Protein AF-A0A1H3FNJ7-F1 (afdb_monomer)

Foldseek 3Di:
DFDDDDDDPVNVVVLVVQLVVCCVVPNNVVSVVVSVVVVVVCNVCRVVVPPDDDPPVCPPPPDDD

Organism: NCBI:txid762486

Mean predicted aligned error: 4.19 Å

InterPro domains:
  IPR035093 Toxin-antitoxin system, RelE/ParE toxin domain superfamily [G3DSA:3.30.2310.20] (2-64)

Solvent-accessible surface area (backbone atoms only — not comparable to full-atom values): 4059 Å² total; per-residue (Å²): 133,78,57,82,89,81,80,54,71,66,59,53,51,53,46,48,51,53,28,53,52,30,37,77,76,74,28,62,66,57,13,49,51,51,44,53,46,58,60,56,57,56,61,52,39,35,82,42,72,75,74,65,79,83,60,75,94,53,69,86,50,92,69,78,133

Sequence (65 aa):
MELKIYWTDFSKKELQYIFEYYKENASIKVAKNLTIGIAKETFKLKKQPEIGQIEELLIDRPNEF

Radius of gyration: 14.53 Å; Cα contacts (8 Å, |Δi|>4): 34; chains: 1; bounding box: 37×22×39 Å

pLDDT: mean 92.83, std 9.35, range [56.56, 98.81]

Secondary structure (DSSP, 8-state):
-PPPP---HHHHHHHHHHHHHHHHHT-HHHHHHHHHHHHHHGGGGGT-TT-SPP-GGGTT-S---

Structure (mmCIF, N/CA/C/O backbone):
data_AF-A0A1H3FNJ7-F1
#
_entry.id   AF-A0A1H3FNJ7-F1
#
loop_
_atom_site.group_PDB
_atom_site.id
_atom_site.type_symbol
_atom_site.label_atom_id
_atom_site.label_alt_id
_atom_site.label_comp_id
_atom_site.label_asym_id
_atom_site.label_entity_id
_atom_site.label_seq_id
_atom_site.pdbx_PDB_ins_code
_atom_site.Cartn_x
_atom_site.Cartn_y
_atom_site.Cartn_z
_atom_site.occupancy
_atom_site.B_iso_or_equiv
_atom_site.auth_seq_id
_atom_site.auth_comp_id
_atom_site.auth_asym_id
_atom_site.auth_atom_id
_atom_site.pdbx_PDB_model_num
ATOM 1 N N . MET A 1 1 ? 18.986 -8.713 -8.344 1.00 66.81 1 MET A N 1
ATOM 2 C CA . MET A 1 1 ? 18.901 -7.291 -7.946 1.00 66.81 1 MET A CA 1
ATOM 3 C C . MET A 1 1 ? 17.534 -7.068 -7.329 1.00 66.81 1 MET A C 1
ATOM 5 O O . MET A 1 1 ? 16.569 -7.555 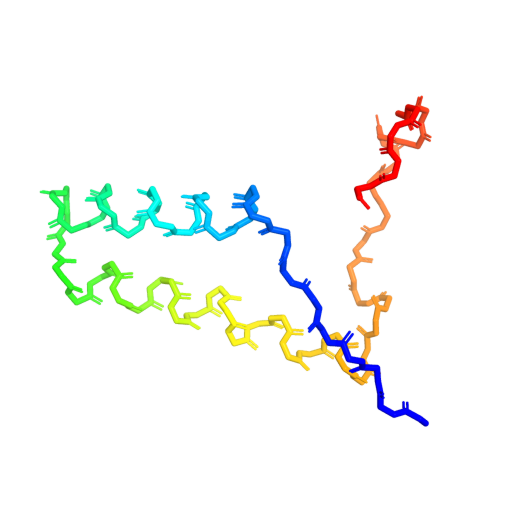-7.897 1.00 66.81 1 MET A O 1
ATOM 9 N N . GLU A 1 2 ? 17.448 -6.429 -6.162 1.00 77.62 2 GLU A N 1
ATOM 10 C CA . GLU A 1 2 ? 16.158 -6.066 -5.553 1.00 77.62 2 GLU A CA 1
ATOM 11 C C . GLU A 1 2 ? 15.730 -4.702 -6.106 1.00 77.62 2 GLU A C 1
ATOM 13 O O . GLU A 1 2 ? 16.504 -3.745 -6.049 1.00 77.62 2 GLU A O 1
ATOM 18 N N . LEU A 1 3 ? 14.525 -4.616 -6.673 1.00 88.06 3 LEU A N 1
ATOM 19 C CA . LEU A 1 3 ? 13.987 -3.350 -7.169 1.00 88.06 3 LEU A CA 1
ATOM 20 C C . LEU A 1 3 ? 13.496 -2.484 -6.006 1.00 88.06 3 LEU A C 1
ATOM 22 O O . LEU A 1 3 ? 12.946 -2.977 -5.015 1.00 88.06 3 LEU A O 1
ATOM 26 N N . LYS A 1 4 ? 13.682 -1.169 -6.133 1.00 91.56 4 LYS A N 1
ATOM 27 C CA . LYS A 1 4 ? 13.204 -0.197 -5.150 1.00 91.56 4 LYS A CA 1
ATOM 28 C C . LYS A 1 4 ? 11.822 0.312 -5.548 1.00 91.56 4 LYS A C 1
ATOM 30 O O . LYS A 1 4 ? 11.619 0.751 -6.672 1.00 91.56 4 LYS A O 1
ATOM 35 N N . ILE A 1 5 ? 10.899 0.284 -4.593 1.00 92.94 5 ILE A N 1
ATOM 36 C CA . ILE A 1 5 ? 9.528 0.765 -4.776 1.00 92.94 5 ILE A CA 1
ATOM 37 C C . ILE A 1 5 ? 9.486 2.272 -4.536 1.00 92.94 5 ILE A C 1
ATOM 39 O O . ILE A 1 5 ? 9.992 2.757 -3.520 1.00 92.94 5 ILE A O 1
ATOM 43 N N . TYR A 1 6 ? 8.832 2.987 -5.447 1.00 93.50 6 TYR A N 1
ATOM 44 C CA . TYR A 1 6 ? 8.529 4.406 -5.327 1.00 93.50 6 TYR A CA 1
ATOM 45 C C . TYR A 1 6 ? 7.017 4.612 -5.369 1.00 93.50 6 TYR A C 1
ATOM 47 O O . TYR A 1 6 ? 6.309 3.930 -6.102 1.00 93.50 6 TYR A O 1
ATOM 55 N N . TRP A 1 7 ? 6.534 5.552 -4.561 1.00 95.25 7 TRP A N 1
ATOM 56 C CA . TRP A 1 7 ? 5.136 5.968 -4.546 1.00 95.25 7 TRP A CA 1
ATOM 57 C C . TRP A 1 7 ? 5.052 7.401 -5.046 1.00 95.25 7 TRP A C 1
ATOM 59 O O . TRP A 1 7 ? 5.685 8.288 -4.460 1.00 95.25 7 TRP A O 1
ATOM 69 N N . THR A 1 8 ? 4.258 7.624 -6.089 1.00 95.56 8 THR A N 1
ATOM 70 C CA . THR A 1 8 ? 3.916 8.974 -6.542 1.00 95.56 8 THR A CA 1
ATOM 71 C C . THR A 1 8 ? 3.075 9.677 -5.479 1.00 95.56 8 THR A C 1
ATOM 73 O O . THR A 1 8 ? 2.438 9.040 -4.631 1.00 95.56 8 THR A O 1
ATOM 76 N N . ASP A 1 9 ? 3.057 11.007 -5.506 1.00 96.12 9 ASP A N 1
ATOM 77 C CA . ASP A 1 9 ? 2.227 11.770 -4.570 1.00 96.12 9 ASP A CA 1
ATOM 78 C C . ASP A 1 9 ? 0.733 11.536 -4.814 1.00 96.12 9 ASP A C 1
ATOM 80 O O . ASP A 1 9 ? -0.047 11.523 -3.861 1.00 96.12 9 ASP A O 1
ATOM 84 N N . PHE A 1 10 ? 0.354 11.235 -6.062 1.00 95.0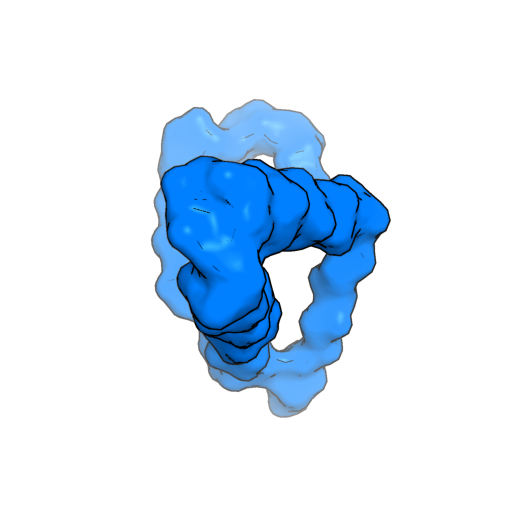0 10 PHE A N 1
ATOM 85 C CA . PHE A 1 10 ? -0.983 10.760 -6.406 1.00 95.00 10 PHE A CA 1
ATOM 86 C C . PHE A 1 10 ? -1.334 9.482 -5.632 1.00 95.00 10 PHE A C 1
ATOM 88 O O . PHE A 1 10 ? -2.293 9.481 -4.866 1.00 95.00 10 PHE A O 1
ATOM 95 N N . SER A 1 11 ? -0.516 8.427 -5.719 1.00 96.19 11 SER A N 1
ATOM 96 C CA . SER A 1 11 ? -0.809 7.153 -5.046 1.00 96.19 11 SER A CA 1
ATOM 97 C C . SER A 1 11 ? -0.860 7.279 -3.519 1.00 96.19 11 SER A C 1
ATOM 99 O O . SER A 1 11 ? -1.669 6.619 -2.867 1.00 96.19 11 SER A O 1
ATOM 101 N N . LYS A 1 12 ? -0.027 8.145 -2.922 1.00 97.62 12 LYS A N 1
ATOM 102 C CA . LYS A 1 12 ? -0.092 8.432 -1.476 1.00 97.62 12 LYS A CA 1
ATOM 103 C C . LYS A 1 12 ? -1.407 9.118 -1.100 1.00 97.62 12 LYS A C 1
ATOM 105 O O . LYS A 1 12 ? -2.005 8.770 -0.084 1.00 97.62 12 LYS A O 1
ATOM 110 N N . LYS A 1 13 ? -1.854 10.077 -1.916 1.00 98.31 13 LYS A N 1
ATOM 111 C C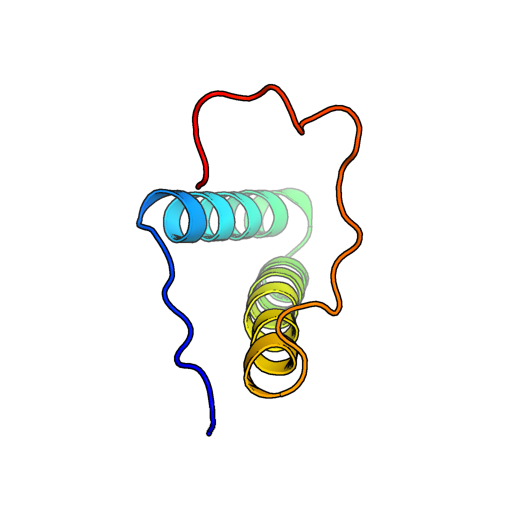A . LYS A 1 13 ? -3.111 10.804 -1.716 1.00 98.31 13 LYS A CA 1
ATOM 112 C C . LYS A 1 13 ? -4.324 9.879 -1.838 1.00 98.31 13 LYS A C 1
ATOM 114 O O . LYS A 1 13 ? -5.200 9.934 -0.981 1.00 98.31 13 LYS A O 1
ATOM 119 N N . GLU A 1 14 ? -4.327 8.972 -2.811 1.00 98.19 14 GLU A N 1
ATOM 120 C CA . GLU A 1 14 ? -5.375 7.952 -2.940 1.00 98.19 14 GLU A CA 1
ATOM 121 C C . GLU A 1 14 ? -5.423 7.024 -1.716 1.00 98.19 14 GLU A C 1
ATOM 123 O O . GLU A 1 14 ? -6.498 6.744 -1.183 1.00 98.19 14 GLU A O 1
ATOM 128 N N . LEU A 1 15 ? -4.266 6.611 -1.180 1.00 98.12 15 LEU A N 1
ATOM 129 C CA . LEU A 1 15 ? -4.223 5.797 0.039 1.00 98.12 15 LEU A CA 1
ATOM 130 C C . LEU A 1 15 ? -4.767 6.553 1.267 1.00 98.12 15 LEU A C 1
ATOM 132 O O . LEU A 1 15 ? -5.451 5.956 2.100 1.00 98.12 15 LEU A O 1
ATOM 136 N N . GLN A 1 16 ? -4.512 7.865 1.363 1.00 98.50 16 GLN A N 1
ATOM 137 C CA . GLN A 1 16 ? -5.113 8.729 2.385 1.00 98.50 16 GLN A CA 1
ATOM 138 C C . GLN A 1 16 ? -6.640 8.794 2.227 1.00 98.50 16 GLN A C 1
ATOM 140 O O . GLN A 1 16 ? -7.356 8.687 3.220 1.00 98.50 16 GLN A O 1
ATOM 145 N N . TYR A 1 17 ? -7.155 8.925 1.002 1.00 98.69 17 TYR A N 1
ATOM 146 C CA . TYR A 1 17 ? -8.599 8.947 0.754 1.00 98.69 17 TYR A CA 1
ATOM 147 C C . TYR A 1 17 ? -9.282 7.631 1.117 1.00 98.69 17 TYR A C 1
ATOM 149 O O . TYR A 1 17 ? -10.331 7.652 1.764 1.00 98.69 17 TYR A O 1
ATOM 157 N N . ILE A 1 18 ? -8.659 6.492 0.801 1.00 98.62 18 ILE A N 1
ATOM 158 C CA . ILE A 1 18 ? -9.126 5.177 1.257 1.00 98.62 18 ILE A CA 1
ATOM 159 C C . ILE A 1 18 ? -9.176 5.139 2.790 1.00 98.62 18 ILE A C 1
ATOM 161 O O . ILE A 1 18 ? -10.176 4.701 3.362 1.00 98.62 18 ILE A O 1
ATOM 165 N N . PHE A 1 19 ? -8.129 5.619 3.470 1.00 98.75 19 PHE A N 1
ATOM 166 C CA . PHE A 1 19 ? -8.104 5.655 4.932 1.00 98.75 19 PHE A CA 1
ATOM 167 C C . PHE A 1 19 ? -9.260 6.477 5.508 1.00 98.75 19 PHE A C 1
ATOM 169 O O . PHE A 1 19 ? -10.012 5.957 6.330 1.00 98.75 19 PHE A O 1
ATOM 176 N N . GLU A 1 20 ? -9.415 7.735 5.082 1.00 98.81 20 GLU A N 1
ATOM 177 C CA . GLU A 1 20 ? -10.451 8.620 5.626 1.00 98.81 20 GLU A CA 1
ATOM 178 C C . GLU A 1 20 ? -11.851 8.068 5.355 1.00 98.81 20 GLU A C 1
ATOM 180 O O . GLU A 1 20 ? -12.669 8.009 6.270 1.00 98.81 20 GLU A O 1
ATOM 185 N N . TYR A 1 21 ? -12.111 7.559 4.146 1.00 98.81 21 TYR A N 1
ATOM 186 C CA . TYR A 1 21 ? -13.406 6.969 3.818 1.00 98.81 21 TYR A CA 1
ATOM 187 C C . TYR A 1 21 ? -13.772 5.826 4.773 1.00 98.81 21 TYR A C 1
ATOM 189 O O . TYR A 1 21 ? -14.845 5.844 5.377 1.00 98.81 21 TYR A O 1
ATOM 197 N N . TYR A 1 22 ? -12.884 4.847 4.961 1.00 98.75 22 TYR A N 1
ATOM 198 C CA . TYR A 1 22 ? -13.173 3.701 5.830 1.00 98.75 22 TYR A CA 1
ATOM 199 C C . TYR A 1 22 ? -13.111 4.038 7.321 1.00 98.75 22 TYR A C 1
ATOM 201 O O . TYR A 1 22 ? -13.710 3.322 8.129 1.00 98.75 22 TYR A O 1
ATOM 209 N N . LYS A 1 23 ? -12.411 5.112 7.704 1.00 98.62 23 LYS A N 1
ATOM 210 C CA . LYS A 1 23 ? -12.410 5.611 9.081 1.00 98.62 23 LYS A CA 1
ATOM 211 C C . LYS A 1 23 ? -13.805 6.105 9.457 1.00 98.62 23 LYS A C 1
ATOM 213 O O . LYS A 1 23 ? -14.285 5.725 10.521 1.00 98.62 23 LYS A O 1
ATOM 218 N N . GLU A 1 24 ? -14.437 6.874 8.569 1.00 98.62 24 GLU A N 1
ATOM 219 C CA . GLU A 1 24 ? -15.775 7.444 8.773 1.00 98.62 24 GLU A CA 1
ATOM 220 C C . GLU A 1 24 ? -16.899 6.419 8.539 1.00 98.62 24 GLU A C 1
ATOM 222 O O . GLU A 1 24 ? -17.859 6.369 9.301 1.00 98.62 24 GLU A O 1
ATOM 227 N N . ASN A 1 25 ? -16.782 5.563 7.516 1.00 98.62 25 ASN A N 1
ATOM 228 C CA . ASN A 1 25 ? -17.882 4.684 7.084 1.00 98.62 25 ASN A CA 1
ATOM 229 C C . ASN A 1 25 ? -17.841 3.264 7.676 1.00 98.62 25 ASN A C 1
ATOM 231 O O . ASN A 1 25 ? -18.797 2.510 7.509 1.00 98.62 25 ASN A O 1
ATOM 235 N N . ALA A 1 26 ? -16.749 2.861 8.336 1.00 98.31 26 ALA A N 1
ATOM 236 C CA . ALA A 1 26 ? -16.622 1.517 8.904 1.00 98.31 26 ALA A CA 1
ATOM 237 C C . ALA A 1 26 ? -15.997 1.523 10.303 1.00 98.31 26 ALA A C 1
ATOM 239 O O . ALA A 1 26 ? -16.679 1.299 11.298 1.00 98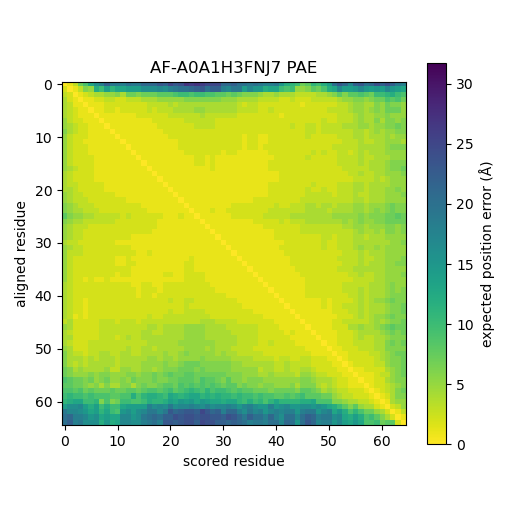.31 26 ALA A O 1
ATOM 240 N N . SER A 1 27 ? -14.680 1.713 10.393 1.00 98.56 27 SER A N 1
ATOM 241 C CA . SER A 1 27 ? -13.959 1.915 11.653 1.00 98.56 27 SER A CA 1
ATOM 242 C C .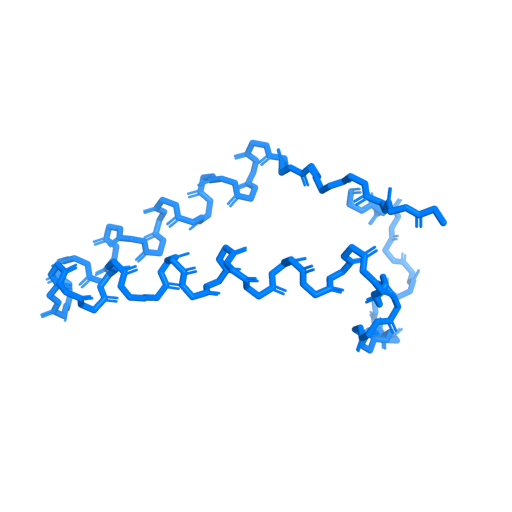 SER A 1 27 ? -12.495 2.240 11.380 1.00 98.56 27 SER A C 1
ATOM 244 O O . SER A 1 27 ? -11.911 1.811 10.381 1.00 98.56 27 SER A O 1
ATOM 246 N N . ILE A 1 28 ? -11.836 2.869 12.354 1.00 98.62 28 ILE A N 1
ATOM 247 C CA . ILE A 1 28 ? -10.385 3.088 12.312 1.00 98.62 28 ILE A CA 1
ATOM 248 C C . ILE A 1 28 ? -9.584 1.786 12.135 1.00 98.62 28 ILE A C 1
ATOM 250 O O . ILE A 1 28 ? -8.525 1.789 11.508 1.00 98.62 28 ILE A O 1
ATOM 254 N N . LYS A 1 29 ? -10.078 0.657 12.667 1.00 98.62 29 LYS A N 1
ATOM 255 C CA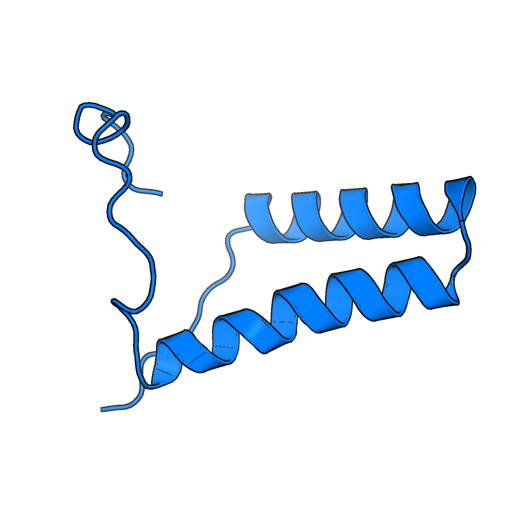 . LYS A 1 29 ? -9.428 -0.653 12.522 1.00 98.62 29 LYS A CA 1
ATOM 256 C C . LYS A 1 29 ? -9.479 -1.128 11.070 1.00 98.62 29 LYS A C 1
ATOM 258 O O . LYS A 1 29 ? -8.459 -1.569 10.548 1.00 98.62 29 LYS A O 1
ATOM 263 N N . VAL A 1 30 ? -10.639 -1.014 10.422 1.00 98.62 30 VAL A N 1
ATOM 264 C CA . VAL A 1 30 ? -10.817 -1.371 9.005 1.00 98.62 30 VAL A CA 1
ATOM 265 C C . VAL A 1 30 ? -9.952 -0.476 8.120 1.00 98.62 30 VAL A C 1
ATOM 267 O O . VAL A 1 30 ? -9.183 -0.996 7.316 1.00 98.62 30 VAL A O 1
ATOM 270 N N . ALA A 1 31 ? -9.984 0.841 8.342 1.00 98.75 31 ALA A N 1
ATOM 271 C CA . ALA A 1 31 ? -9.173 1.805 7.602 1.00 98.75 31 ALA A CA 1
ATOM 272 C C . ALA A 1 31 ? -7.672 1.478 7.657 1.00 98.75 31 ALA A C 1
ATOM 274 O O . ALA A 1 31 ? -7.018 1.385 6.620 1.00 98.75 31 ALA A O 1
ATOM 275 N N . LYS A 1 32 ? -7.133 1.233 8.863 1.00 98.62 32 LYS A N 1
ATOM 276 C CA . LYS A 1 32 ? -5.723 0.852 9.054 1.00 98.62 32 LYS A CA 1
ATOM 277 C C . LYS A 1 32 ? -5.385 -0.468 8.371 1.00 98.62 32 LYS A C 1
ATOM 279 O O . LYS A 1 32 ? -4.350 -0.569 7.720 1.00 98.62 32 LYS A O 1
ATOM 284 N N . ASN A 1 33 ? -6.231 -1.484 8.532 1.00 98.62 33 ASN A N 1
ATOM 285 C CA . ASN A 1 33 ? -5.974 -2.802 7.958 1.00 98.62 33 ASN A CA 1
ATOM 286 C C . ASN A 1 33 ? -5.924 -2.751 6.427 1.00 98.62 33 ASN A C 1
ATOM 288 O O . ASN A 1 33 ? -5.029 -3.355 5.839 1.00 98.62 33 ASN A O 1
ATOM 292 N N . LEU A 1 34 ? -6.838 -2.007 5.797 1.00 98.44 34 LEU A N 1
ATOM 293 C CA . LEU A 1 34 ? -6.876 -1.849 4.344 1.00 98.44 34 LEU A CA 1
ATOM 294 C C . LEU A 1 34 ? -5.642 -1.114 3.823 1.00 98.44 34 LEU A C 1
ATOM 296 O O . LEU A 1 34 ? -4.950 -1.638 2.952 1.00 98.44 34 LEU A O 1
ATOM 300 N N . THR A 1 35 ? -5.311 0.056 4.374 1.00 98.31 35 THR A N 1
ATOM 301 C CA . THR A 1 35 ? -4.182 0.841 3.854 1.00 98.31 35 THR A CA 1
ATOM 302 C C . THR A 1 35 ? -2.831 0.178 4.097 1.00 98.31 35 THR A C 1
ATOM 304 O O . THR A 1 35 ? -1.979 0.180 3.209 1.00 98.31 35 THR A O 1
ATOM 307 N N . ILE A 1 36 ? -2.643 -0.471 5.252 1.00 98.44 36 ILE A N 1
ATOM 308 C CA . ILE A 1 36 ? -1.446 -1.279 5.524 1.00 98.44 36 ILE A CA 1
ATOM 309 C C . ILE A 1 36 ? -1.390 -2.493 4.591 1.00 98.44 36 ILE A C 1
ATOM 311 O O . ILE A 1 36 ? -0.307 -2.840 4.121 1.00 98.44 36 ILE A O 1
ATOM 315 N N . GLY A 1 37 ? -2.527 -3.142 4.327 1.00 98.62 37 GLY A N 1
ATOM 316 C CA . GLY A 1 37 ? -2.619 -4.273 3.405 1.00 98.62 37 GLY A CA 1
ATOM 317 C C . GLY A 1 37 ? -2.175 -3.897 1.993 1.00 98.62 37 GLY A C 1
ATOM 318 O O . GLY A 1 37 ? -1.273 -4.534 1.453 1.00 98.62 37 GLY A O 1
ATOM 319 N N . ILE A 1 38 ? -2.725 -2.807 1.450 1.00 98.25 38 ILE A N 1
ATOM 320 C CA . ILE A 1 38 ? -2.360 -2.271 0.130 1.00 98.25 38 ILE A CA 1
ATOM 321 C C . ILE A 1 38 ? -0.859 -1.951 0.076 1.00 98.25 38 ILE A C 1
ATOM 323 O O . ILE A 1 38 ? -0.163 -2.392 -0.837 1.00 98.25 38 ILE A O 1
ATOM 327 N N . ALA A 1 39 ? -0.328 -1.244 1.081 1.00 97.38 39 ALA A N 1
ATOM 328 C CA . ALA A 1 39 ? 1.090 -0.892 1.115 1.00 97.38 39 ALA A CA 1
ATOM 329 C C . ALA A 1 3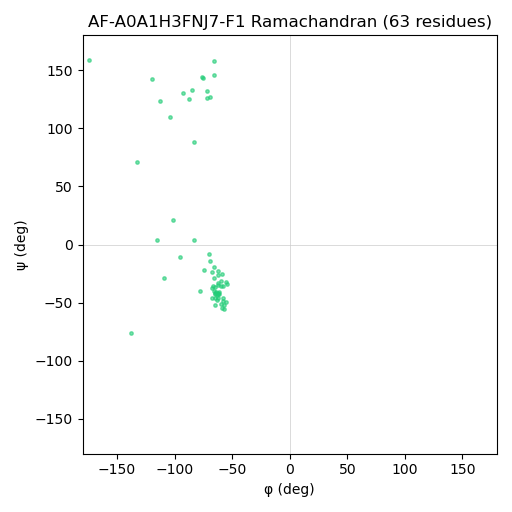9 ? 2.003 -2.130 1.149 1.00 97.38 39 ALA A C 1
ATOM 331 O O . ALA A 1 39 ? 2.998 -2.185 0.426 1.00 97.38 39 ALA A O 1
ATOM 332 N N . LYS A 1 40 ? 1.658 -3.145 1.952 1.00 97.62 40 LYS A N 1
ATOM 333 C CA . LYS A 1 40 ? 2.433 -4.390 2.065 1.00 97.62 40 LYS A CA 1
ATOM 334 C C . LYS A 1 40 ? 2.418 -5.217 0.787 1.00 97.62 40 LYS A C 1
ATOM 336 O O . LYS A 1 40 ? 3.436 -5.827 0.469 1.00 97.62 40 LYS A O 1
ATOM 341 N N . GLU A 1 41 ? 1.306 -5.231 0.062 1.00 97.06 41 GLU A N 1
ATOM 342 C CA . GLU A 1 41 ? 1.183 -5.999 -1.178 1.00 97.06 41 GLU A CA 1
ATOM 343 C C . GLU A 1 41 ? 2.216 -5.550 -2.223 1.00 97.06 41 GLU A C 1
ATOM 345 O O . GLU A 1 41 ? 2.841 -6.386 -2.878 1.00 97.06 41 GLU A O 1
ATOM 350 N N . THR A 1 42 ? 2.521 -4.246 -2.273 1.00 95.69 42 THR A N 1
ATOM 351 C CA . THR A 1 42 ? 3.553 -3.706 -3.174 1.00 95.69 42 THR A CA 1
ATOM 352 C C . THR A 1 42 ? 4.937 -4.307 -2.939 1.00 95.69 42 THR A C 1
ATOM 354 O O . THR A 1 42 ? 5.728 -4.394 -3.873 1.00 95.69 42 THR A O 1
ATOM 357 N N . PHE A 1 43 ? 5.249 -4.802 -1.734 1.00 95.62 43 PHE A N 1
ATOM 358 C CA . PHE A 1 43 ? 6.553 -5.407 -1.447 1.00 95.62 43 PHE A CA 1
ATOM 359 C C . PHE A 1 43 ? 6.811 -6.697 -2.229 1.00 95.62 43 PHE A C 1
ATOM 361 O O . PHE A 1 43 ? 7.974 -7.065 -2.404 1.00 95.62 43 PHE A O 1
ATOM 368 N N . LYS A 1 44 ? 5.770 -7.356 -2.754 1.00 95.19 44 LYS A N 1
ATOM 369 C CA . LYS A 1 44 ? 5.939 -8.501 -3.660 1.00 95.19 44 LYS A CA 1
ATOM 370 C C . LYS A 1 44 ? 6.666 -8.099 -4.948 1.00 95.19 44 LYS A C 1
ATOM 372 O O . LYS A 1 44 ? 7.507 -8.861 -5.428 1.00 95.19 44 LYS A O 1
ATOM 377 N N . LEU A 1 45 ? 6.459 -6.866 -5.423 1.00 94.44 45 LEU A N 1
ATOM 378 C CA . LEU A 1 45 ? 7.072 -6.327 -6.645 1.00 94.44 45 LEU A CA 1
ATOM 379 C C . LEU A 1 45 ? 8.598 -6.245 -6.571 1.00 94.44 45 LEU A C 1
ATOM 381 O O . LEU A 1 45 ? 9.272 -6.292 -7.593 1.00 94.44 45 LEU A O 1
ATOM 385 N N . LYS A 1 46 ? 9.172 -6.194 -5.363 1.00 94.00 46 LYS A N 1
ATOM 386 C CA . LYS A 1 46 ? 10.630 -6.216 -5.194 1.00 94.00 46 LYS A CA 1
ATOM 387 C C . LYS A 1 46 ? 11.284 -7.479 -5.755 1.00 94.00 46 LYS A C 1
ATOM 389 O O . LYS A 1 46 ? 12.446 -7.435 -6.157 1.00 94.00 46 LYS A O 1
ATOM 394 N N . LYS A 1 47 ? 10.556 -8.601 -5.716 1.00 93.44 47 LYS A N 1
ATOM 395 C CA . LYS A 1 47 ? 11.001 -9.917 -6.197 1.00 93.44 47 LYS A CA 1
ATOM 396 C C . LYS A 1 47 ? 10.286 -10.347 -7.475 1.00 93.44 47 LYS A C 1
ATOM 398 O O . LYS A 1 47 ? 10.857 -11.115 -8.238 1.00 93.44 47 LYS A O 1
ATOM 403 N N . GLN A 1 48 ? 9.050 -9.896 -7.672 1.00 94.31 48 GLN A N 1
ATOM 404 C CA . GLN A 1 48 ? 8.191 -10.265 -8.797 1.00 94.31 48 GLN A CA 1
ATOM 405 C C . GLN A 1 48 ? 7.564 -8.994 -9.395 1.00 94.31 48 GLN A C 1
ATOM 407 O O . GLN A 1 48 ? 6.381 -8.737 -9.175 1.00 94.31 48 GLN A O 1
ATOM 412 N N . PRO A 1 49 ? 8.352 -8.150 -10.085 1.00 92.81 49 PRO A N 1
ATOM 413 C CA . PRO A 1 49 ? 7.864 -6.875 -10.622 1.00 92.81 49 PRO A CA 1
ATOM 414 C C . PRO A 1 49 ? 6.755 -7.037 -11.668 1.00 92.81 49 PRO A C 1
ATOM 416 O O . PRO A 1 49 ? 5.914 -6.158 -11.801 1.00 92.81 49 PRO A O 1
ATOM 419 N N . GLU A 1 50 ? 6.721 -8.178 -12.354 1.00 93.38 50 GLU A N 1
ATOM 420 C CA . GLU A 1 50 ? 5.776 -8.498 -13.430 1.00 93.38 50 GLU A CA 1
ATOM 421 C C . GLU A 1 50 ? 4.640 -9.424 -12.953 1.00 93.38 50 GLU A C 1
ATOM 423 O O . GLU A 1 50 ? 4.019 -10.121 -13.744 1.00 93.38 50 GLU A O 1
ATOM 428 N N . ILE A 1 51 ? 4.372 -9.483 -11.640 1.00 94.62 51 ILE A N 1
ATOM 429 C CA . ILE A 1 51 ? 3.292 -10.327 -11.089 1.00 94.62 51 ILE A CA 1
ATOM 430 C C . ILE A 1 51 ? 1.890 -9.837 -11.493 1.00 94.62 51 ILE A C 1
ATOM 432 O O . ILE 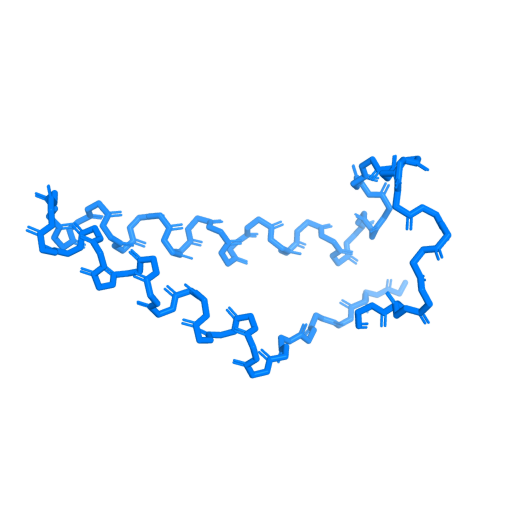A 1 51 ? 0.927 -10.600 -11.448 1.00 94.62 51 ILE A O 1
ATOM 436 N N . GLY A 1 52 ? 1.760 -8.553 -11.833 1.00 91.75 52 GLY A N 1
ATOM 437 C CA . GLY A 1 52 ? 0.503 -7.963 -12.277 1.00 91.75 52 GLY A CA 1
ATOM 438 C C . GLY A 1 52 ? 0.175 -8.364 -13.712 1.00 91.75 52 GLY A C 1
ATOM 439 O O . GLY A 1 52 ? 1.064 -8.450 -14.555 1.00 91.75 52 GLY A O 1
ATOM 440 N N . GLN A 1 53 ? -1.109 -8.579 -13.993 1.00 92.31 53 GLN A N 1
ATOM 441 C CA . GLN A 1 53 ? -1.572 -8.782 -15.362 1.00 92.31 53 GLN A CA 1
ATOM 442 C C . GLN A 1 53 ? -1.383 -7.504 -16.189 1.00 92.31 53 GLN A C 1
ATOM 444 O O . GLN A 1 53 ? -1.549 -6.393 -15.680 1.00 92.31 53 GLN A O 1
ATOM 449 N N . ILE A 1 54 ? -1.070 -7.668 -17.472 1.00 90.00 54 ILE A N 1
ATOM 450 C CA . ILE A 1 54 ? -1.109 -6.562 -18.426 1.00 90.00 54 ILE A CA 1
ATOM 451 C C . ILE A 1 54 ? -2.580 -6.232 -18.687 1.00 90.00 54 ILE A C 1
ATOM 453 O O . ILE A 1 54 ? -3.366 -7.102 -19.055 1.00 90.00 54 ILE A O 1
ATOM 457 N N . GLU A 1 55 ? -2.953 -4.971 -18.497 1.00 90.31 55 GLU A N 1
ATOM 458 C CA . GLU A 1 55 ? -4.301 -4.481 -18.783 1.00 90.31 55 GLU A CA 1
ATOM 459 C C . GLU A 1 55 ? -4.410 -4.155 -20.280 1.00 90.31 55 GLU A C 1
ATOM 461 O O . GLU A 1 55 ? -4.153 -3.026 -20.699 1.00 90.31 55 GLU A O 1
ATOM 466 N N . GLU A 1 56 ? -4.770 -5.148 -21.102 1.00 91.38 56 GLU A N 1
ATOM 467 C CA . GLU A 1 56 ? -4.788 -5.038 -22.575 1.00 91.38 56 GLU A CA 1
ATOM 468 C C . GLU A 1 56 ? -5.630 -3.857 -23.087 1.00 91.38 56 GLU A C 1
ATOM 470 O O . GLU A 1 56 ? -5.269 -3.195 -24.058 1.00 91.38 56 GLU A O 1
ATOM 475 N N . LEU A 1 57 ? -6.716 -3.531 -22.381 1.00 91.88 57 LEU A N 1
ATOM 476 C CA . LEU A 1 57 ? -7.608 -2.413 -22.707 1.00 91.88 57 LEU A CA 1
ATOM 477 C C . LEU A 1 57 ? -6.983 -1.029 -22.466 1.00 91.88 57 LEU A C 1
ATOM 479 O O . LEU A 1 57 ? -7.592 -0.014 -22.804 1.00 91.88 57 LEU A O 1
ATOM 483 N N . LEU A 1 58 ? -5.803 -0.972 -21.848 1.00 88.00 58 LEU A N 1
ATOM 484 C CA . LEU A 1 58 ? -5.090 0.257 -21.509 1.00 88.00 58 LEU A CA 1
ATOM 485 C C . LEU A 1 58 ? -3.761 0.408 -22.260 1.00 88.00 58 LEU A C 1
ATOM 487 O O . LEU A 1 58 ? -3.066 1.391 -22.013 1.00 88.00 58 LEU A O 1
ATOM 491 N N . ILE A 1 59 ? -3.419 -0.504 -23.179 1.00 86.19 59 ILE A N 1
ATOM 492 C CA . ILE A 1 59 ? -2.146 -0.479 -23.926 1.00 86.19 59 ILE A CA 1
ATOM 493 C C . ILE A 1 59 ? -1.961 0.832 -24.705 1.00 86.19 59 ILE A C 1
ATOM 495 O O . ILE A 1 59 ? -0.857 1.361 -24.760 1.00 86.19 59 ILE A O 1
ATOM 499 N N . ASP A 1 60 ? -3.044 1.398 -25.243 1.00 87.25 60 ASP A N 1
ATOM 500 C CA . ASP A 1 60 ? -2.991 2.630 -26.041 1.00 87.25 60 ASP A CA 1
ATOM 501 C C . ASP A 1 60 ? -2.990 3.917 -25.196 1.00 87.25 60 ASP A C 1
ATOM 503 O O . ASP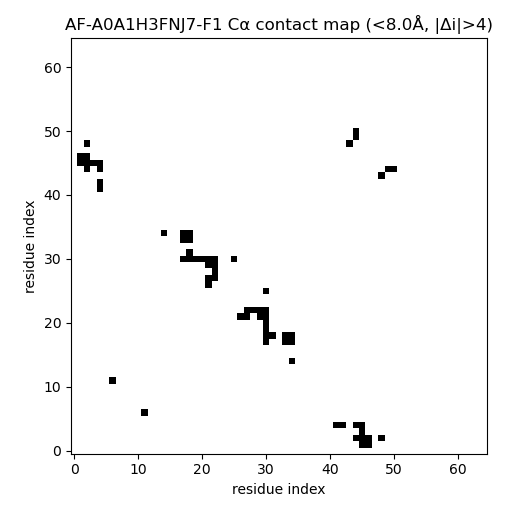 A 1 60 ? -3.052 5.025 -25.741 1.00 87.25 60 ASP A O 1
ATOM 507 N N . ARG A 1 61 ? -2.962 3.824 -23.856 1.00 84.69 61 ARG A N 1
ATOM 508 C CA . ARG A 1 61 ? -2.898 5.034 -23.029 1.00 84.69 61 ARG A CA 1
ATOM 509 C C . ARG A 1 61 ? -1.527 5.698 -23.189 1.00 84.69 61 ARG A C 1
ATOM 511 O O . ARG A 1 61 ? -0.515 5.072 -22.906 1.00 84.69 61 ARG A O 1
ATOM 518 N N . PRO A 1 62 ? -1.480 7.000 -23.527 1.00 74.44 62 PRO A N 1
ATOM 519 C CA . PRO A 1 62 ? -0.221 7.705 -23.774 1.00 74.44 62 PRO A CA 1
ATOM 520 C C . PRO A 1 62 ? 0.625 7.914 -22.510 1.00 74.44 62 PRO A C 1
ATOM 522 O O . PRO A 1 62 ? 1.793 8.276 -22.614 1.00 74.44 62 PRO A O 1
ATOM 525 N N . ASN A 1 63 ? 0.039 7.714 -21.326 1.00 67.81 63 ASN A N 1
ATOM 526 C CA . ASN A 1 63 ? 0.736 7.843 -20.056 1.00 67.81 63 ASN A CA 1
ATOM 527 C C . ASN A 1 63 ? 1.030 6.450 -19.503 1.00 67.81 63 ASN A C 1
ATOM 529 O O . ASN A 1 63 ? 0.121 5.770 -19.021 1.00 67.81 63 ASN A O 1
ATOM 533 N N . GLU A 1 64 ? 2.304 6.079 -19.512 1.00 57.12 64 GLU A N 1
ATOM 534 C CA . GLU A 1 64 ? 2.842 5.152 -18.524 1.00 57.12 64 GLU A CA 1
ATOM 535 C C . GLU A 1 64 ? 2.916 5.920 -17.195 1.00 57.12 64 GLU A C 1
ATOM 537 O O . GLU A 1 64 ? 3.290 7.094 -17.178 1.00 57.12 64 GLU A O 1
ATOM 542 N N . PHE A 1 65 ? 2.425 5.322 -16.112 1.00 56.56 65 PHE A N 1
ATOM 543 C CA . PHE A 1 65 ? 2.312 5.972 -14.801 1.00 56.56 65 PHE A CA 1
ATOM 544 C C . PHE A 1 65 ? 3.623 6.583 -14.289 1.00 56.56 65 PHE A C 1
ATOM 546 O O . PHE A 1 65 ? 4.682 5.932 -14.431 1.00 56.56 65 PHE A O 1
#

Nearest PDB structures (foldseek):
  3kxe-assembly1_B  TM=8.737E-01  e=4.481E-01  Caulobacter vibrioides NA1000
  8c24-assembly1_B  TM=8.475E-01  e=9.875E-01  Mycobacterium tuberculosis H37Rv
  6xrw-assembly2_C  TM=8.761E-01  e=1.466E+00  Pseudomonas aeruginosa